Protein AF-A0A533UKX5-F1 (afdb_monomer_lite)

Foldseek 3Di:
DFDDQQDKDFDWDFDADPVPRQTPDTLDQVVCVVRVNHDPVDHRGGDIDGAPPCPAQQQVSVVSRVDDPPDDDDTDADQVSGVHDDDVVVDDDDPLCQCPPCSVVDDQQDWDAGPNDIDGHHDD

Structure (mmCIF, N/CA/C/O backbone):
data_AF-A0A533UKX5-F1
#
_entry.id   AF-A0A533UKX5-F1
#
loop_
_atom_site.group_PDB
_atom_site.id
_atom_site.type_symbol
_atom_site.label_atom_id
_atom_site.label_alt_id
_atom_site.label_comp_id
_atom_site.label_asym_id
_atom_site.label_entity_id
_atom_site.label_seq_id
_atom_site.pdbx_PDB_ins_code
_atom_site.Cartn_x
_atom_site.Cartn_y
_atom_site.Cartn_z
_atom_site.occupancy
_atom_site.B_iso_or_equiv
_atom_site.auth_seq_id
_atom_site.auth_comp_id
_atom_site.auth_asym_id
_atom_site.auth_atom_id
_atom_site.pdbx_PDB_model_num
ATOM 1 N N . MET A 1 1 ? -17.857 -6.557 19.276 1.00 61.03 1 MET A N 1
ATOM 2 C CA . MET A 1 1 ? -18.891 -6.482 18.226 1.00 61.03 1 MET A CA 1
ATOM 3 C C . MET A 1 1 ? -18.135 -6.189 16.959 1.00 61.03 1 MET A C 1
ATOM 5 O O . MET A 1 1 ? -17.467 -5.162 16.917 1.00 61.03 1 MET A O 1
ATOM 9 N N . THR A 1 2 ? -18.178 -7.114 16.008 1.00 78.81 2 THR A N 1
ATOM 10 C CA . THR A 1 2 ? -17.515 -6.959 14.715 1.00 78.81 2 THR A CA 1
ATOM 11 C C . THR A 1 2 ? -18.169 -5.844 13.905 1.00 78.81 2 THR A C 1
ATOM 13 O O . THR A 1 2 ? -19.335 -5.497 14.133 1.00 78.81 2 THR A O 1
ATOM 16 N N . PHE A 1 3 ? -17.411 -5.238 12.995 1.00 8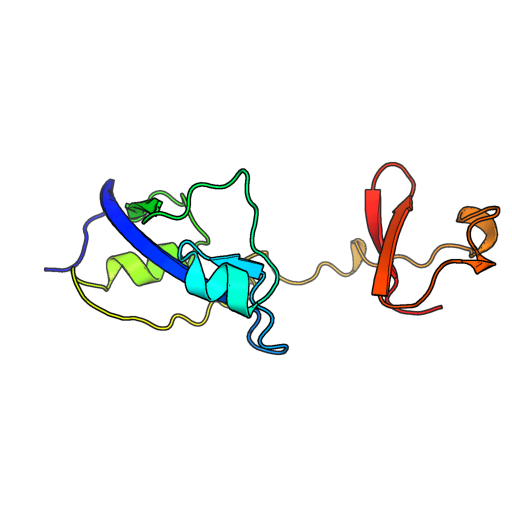6.06 3 PHE A N 1
ATOM 17 C CA . PHE A 1 3 ? -17.924 -4.153 12.167 1.00 86.06 3 PHE A CA 1
ATOM 18 C C . PHE A 1 3 ? -18.981 -4.658 11.175 1.00 86.06 3 PHE A C 1
ATOM 20 O O . PHE A 1 3 ? -18.850 -5.725 10.582 1.00 86.06 3 PHE A O 1
ATOM 27 N N . GLN A 1 4 ? -20.043 -3.875 10.975 1.00 88.12 4 GLN A N 1
ATOM 28 C CA . GLN A 1 4 ? -21.050 -4.154 9.949 1.00 88.12 4 GLN A CA 1
ATOM 29 C C . GLN A 1 4 ? -20.691 -3.454 8.637 1.00 88.12 4 GLN A C 1
ATOM 31 O O . GLN A 1 4 ? -20.046 -2.402 8.644 1.00 88.12 4 GLN A O 1
ATOM 36 N N . LYS A 1 5 ? -21.166 -3.993 7.511 1.00 91.44 5 LYS A N 1
ATOM 37 C CA . LYS A 1 5 ? -21.035 -3.326 6.213 1.00 91.44 5 LYS A CA 1
ATOM 38 C C . LYS A 1 5 ? -21.604 -1.899 6.272 1.00 91.44 5 LYS A C 1
ATOM 40 O O . LYS A 1 5 ? -22.701 -1.693 6.786 1.00 91.44 5 LYS A O 1
ATOM 45 N N . GLY A 1 6 ? -20.847 -0.933 5.759 1.00 90.19 6 GLY A N 1
ATOM 46 C CA . GLY A 1 6 ? -21.164 0.495 5.797 1.00 90.19 6 GLY A CA 1
ATOM 47 C C . GLY A 1 6 ? -20.686 1.214 7.063 1.00 90.19 6 GLY A C 1
ATOM 48 O O . GLY A 1 6 ? -20.782 2.440 7.134 1.00 90.19 6 GLY A O 1
ATOM 49 N N . THR A 1 7 ? -20.134 0.499 8.052 1.00 92.31 7 THR A N 1
ATOM 50 C CA . THR A 1 7 ? -19.576 1.134 9.256 1.00 92.31 7 THR A CA 1
ATOM 51 C C . THR A 1 7 ? -18.376 1.994 8.881 1.00 92.31 7 THR A C 1
ATOM 53 O O . THR A 1 7 ? -17.483 1.547 8.165 1.00 92.31 7 THR A O 1
ATOM 56 N N . LEU A 1 8 ? -18.348 3.227 9.384 1.00 93.69 8 LEU A N 1
ATOM 57 C CA . LEU A 1 8 ? -17.234 4.143 9.187 1.00 93.69 8 LEU A CA 1
ATOM 58 C C . LEU A 1 8 ? -16.226 3.996 10.322 1.00 93.69 8 LEU A C 1
ATOM 60 O O . LEU A 1 8 ? -16.563 4.179 11.492 1.00 93.69 8 LEU A O 1
ATOM 64 N N . VAL A 1 9 ? -14.986 3.690 9.962 1.00 92.50 9 VAL A N 1
ATOM 65 C CA . VAL A 1 9 ? -13.879 3.499 10.899 1.00 92.50 9 VAL A CA 1
ATOM 66 C C . VAL A 1 9 ? -12.690 4.359 10.503 1.00 92.50 9 VAL A C 1
ATOM 68 O O . VAL A 1 9 ? -12.440 4.605 9.323 1.00 92.50 9 VAL A O 1
ATOM 71 N N . LEU A 1 10 ? -11.951 4.820 11.507 1.00 93.69 10 LEU A N 1
ATOM 72 C CA . LEU A 1 10 ? -10.648 5.444 11.323 1.00 93.69 10 LEU A CA 1
ATOM 73 C C . LEU A 1 10 ? -9.584 4.376 11.545 1.00 93.69 10 LEU A C 1
ATOM 75 O O . LEU A 1 10 ? -9.515 3.792 12.625 1.00 93.69 10 LEU A O 1
ATOM 79 N N . VAL A 1 11 ? -8.779 4.115 10.521 1.00 92.88 11 VAL A N 1
ATOM 80 C CA . VAL A 1 11 ? -7.782 3.043 10.544 1.00 92.88 11 VAL A CA 1
ATOM 81 C C . VAL A 1 11 ? -6.409 3.628 10.295 1.00 92.88 11 VAL A C 1
ATOM 83 O O . VAL A 1 11 ? -6.184 4.310 9.293 1.00 92.88 11 VAL A O 1
ATOM 86 N N . ASP A 1 12 ? -5.486 3.305 11.194 1.00 94.62 12 ASP A N 1
ATOM 87 C CA . ASP A 1 12 ? -4.067 3.425 10.913 1.00 94.62 12 ASP A CA 1
ATOM 88 C C . ASP A 1 12 ? -3.519 2.115 10.364 1.00 94.62 12 ASP A C 1
ATOM 90 O O . ASP A 1 12 ? -3.688 1.060 10.978 1.00 94.62 12 ASP A O 1
ATOM 94 N N . TYR A 1 13 ? -2.815 2.183 9.239 1.00 93.69 13 TYR A N 1
ATOM 95 C CA . TYR A 1 13 ? -2.197 1.012 8.632 1.00 93.69 13 TYR A CA 1
ATOM 96 C C . TYR A 1 13 ? -0.868 1.352 7.969 1.00 93.69 13 TYR A C 1
ATOM 98 O O . TYR A 1 13 ? -0.615 2.482 7.551 1.00 93.69 13 TYR A O 1
ATOM 106 N N . THR A 1 14 ? -0.047 0.316 7.844 1.00 94.31 14 THR A N 1
ATOM 107 C CA . THR A 1 14 ? 1.203 0.318 7.089 1.00 94.31 14 THR A CA 1
ATOM 108 C C . THR A 1 14 ? 1.156 -0.890 6.164 1.00 94.31 14 THR A C 1
ATOM 110 O O . THR A 1 14 ? 1.060 -2.028 6.625 1.00 94.31 14 THR A O 1
ATOM 113 N N . ALA A 1 15 ? 1.150 -0.641 4.859 1.00 93.94 15 ALA A N 1
ATOM 114 C CA . ALA A 1 15 ? 1.104 -1.656 3.823 1.00 93.94 15 ALA A CA 1
ATOM 115 C C . ALA A 1 15 ? 2.518 -1.928 3.307 1.00 93.94 15 ALA A C 1
ATOM 117 O O . ALA A 1 15 ? 3.261 -1.011 2.946 1.00 93.94 15 ALA A O 1
ATOM 118 N N . LYS A 1 16 ? 2.879 -3.211 3.274 1.00 94.12 16 LYS A N 1
ATOM 119 C CA . LYS A 1 16 ? 4.189 -3.668 2.826 1.00 94.12 16 LYS A CA 1
ATOM 120 C C . LYS A 1 16 ? 4.083 -4.860 1.893 1.00 94.12 16 LYS A C 1
ATOM 122 O O . LYS A 1 16 ? 3.171 -5.678 2.020 1.00 94.12 16 LYS A O 1
ATOM 127 N N . VAL A 1 17 ? 5.043 -4.982 0.989 1.00 92.12 17 VAL A N 1
ATOM 128 C CA . VAL A 1 17 ? 5.211 -6.171 0.154 1.00 92.12 17 VAL A CA 1
ATOM 129 C C . VAL A 1 17 ? 5.832 -7.273 1.011 1.00 92.12 17 VAL A C 1
ATOM 131 O O . VAL A 1 17 ? 6.898 -7.082 1.592 1.00 92.12 17 VAL A O 1
ATOM 134 N N . LYS A 1 18 ? 5.170 -8.432 1.111 1.00 89.38 18 LYS A N 1
ATOM 135 C CA . LYS A 1 18 ? 5.607 -9.542 1.979 1.00 89.38 18 LYS A CA 1
ATOM 136 C C . LYS A 1 18 ? 7.017 -10.037 1.638 1.00 89.38 18 LYS A C 1
ATOM 138 O O . LYS A 1 18 ? 7.803 -10.283 2.546 1.00 89.38 18 LYS A O 1
ATOM 143 N N . ASP A 1 19 ? 7.329 -10.138 0.348 1.00 87.38 19 ASP A N 1
ATOM 144 C CA . ASP A 1 19 ? 8.583 -10.733 -0.128 1.00 87.38 19 ASP A CA 1
ATOM 145 C C . ASP A 1 19 ? 9.794 -9.811 0.065 1.00 87.38 19 ASP A C 1
ATOM 147 O O . ASP A 1 19 ? 10.873 -10.274 0.427 1.00 87.38 19 ASP A O 1
ATOM 151 N N . THR A 1 20 ? 9.630 -8.502 -0.153 1.00 88.25 20 THR A N 1
ATOM 152 C CA . THR A 1 20 ? 10.727 -7.519 -0.064 1.00 88.25 20 THR A CA 1
ATOM 153 C C . THR A 1 20 ? 10.750 -6.755 1.259 1.00 88.25 20 THR A C 1
ATOM 155 O O . THR A 1 20 ? 11.720 -6.059 1.543 1.00 88.25 20 THR A O 1
ATOM 158 N N . ASN A 1 21 ? 9.697 -6.869 2.078 1.00 88.00 21 ASN A N 1
ATOM 159 C CA . ASN A 1 21 ? 9.411 -5.999 3.228 1.00 88.00 21 ASN A CA 1
ATOM 160 C C . ASN A 1 21 ? 9.362 -4.497 2.893 1.00 88.00 21 ASN A C 1
ATOM 162 O O . ASN A 1 21 ? 9.409 -3.660 3.794 1.00 88.00 21 ASN A O 1
ATOM 166 N N . GLU A 1 22 ? 9.230 -4.152 1.616 1.00 90.00 22 GLU A N 1
ATOM 167 C CA . GLU A 1 22 ? 9.130 -2.773 1.160 1.00 90.00 22 GLU A CA 1
ATOM 168 C C . GLU A 1 22 ? 7.788 -2.178 1.586 1.00 90.00 22 GLU A C 1
ATOM 170 O O . GLU A 1 22 ? 6.727 -2.692 1.219 1.00 90.00 22 GLU A O 1
ATOM 175 N N . VAL A 1 23 ? 7.835 -1.107 2.379 1.00 92.69 23 VAL A N 1
ATOM 176 C CA . VAL A 1 23 ? 6.652 -0.326 2.742 1.00 92.69 23 VAL A CA 1
ATOM 177 C C . VAL A 1 23 ? 6.370 0.646 1.609 1.00 92.69 23 VAL A C 1
ATOM 179 O O . VAL A 1 23 ? 7.194 1.506 1.317 1.00 92.69 23 VAL A O 1
ATOM 182 N N . PHE A 1 24 ? 5.202 0.516 0.989 1.00 91.56 24 PHE A N 1
ATOM 183 C CA . PHE A 1 24 ? 4.796 1.372 -0.129 1.00 91.56 24 PHE A CA 1
ATOM 184 C C . PHE A 1 24 ? 3.699 2.369 0.261 1.00 91.56 24 PHE A C 1
ATOM 186 O O . PHE A 1 24 ? 3.477 3.355 -0.435 1.00 91.56 24 PHE A O 1
ATOM 193 N N . GLU A 1 25 ? 2.999 2.137 1.374 1.00 92.25 25 GLU A N 1
ATOM 194 C CA . GLU A 1 25 ? 1.960 3.040 1.860 1.00 92.25 25 GLU A CA 1
ATOM 195 C C . GLU A 1 25 ? 1.843 2.961 3.383 1.00 92.25 25 GLU A C 1
ATOM 197 O O . GLU A 1 25 ? 1.863 1.883 3.972 1.00 92.25 25 GLU A O 1
ATOM 202 N N . THR A 1 26 ? 1.674 4.105 4.040 1.00 94.31 26 THR A N 1
ATOM 203 C CA . THR A 1 26 ? 1.329 4.168 5.463 1.00 94.31 26 THR A CA 1
ATOM 204 C C . THR A 1 26 ? 0.524 5.426 5.770 1.00 94.31 26 THR A C 1
ATOM 206 O O . THR A 1 26 ? 0.630 6.443 5.070 1.00 94.31 26 THR A O 1
ATOM 209 N N . THR A 1 27 ? -0.301 5.350 6.812 1.00 94.69 27 THR A N 1
ATOM 210 C CA . THR A 1 27 ? -0.986 6.500 7.417 1.00 94.69 27 THR A CA 1
ATOM 211 C C . THR A 1 27 ? -0.191 7.123 8.563 1.00 94.69 27 THR A C 1
ATOM 213 O O . THR A 1 27 ? -0.528 8.224 8.995 1.00 94.69 27 THR A O 1
ATOM 216 N N . LYS A 1 28 ? 0.876 6.462 9.034 1.00 93.62 28 LYS A N 1
ATOM 217 C CA . LYS A 1 28 ? 1.707 6.910 10.155 1.00 93.62 28 LYS A CA 1
ATOM 218 C C . LYS A 1 28 ? 2.941 7.646 9.658 1.00 93.62 28 LYS A C 1
ATOM 220 O O . LYS A 1 28 ? 3.714 7.120 8.863 1.00 93.62 28 LYS A O 1
ATOM 225 N N . GLU A 1 29 ? 3.150 8.854 10.165 1.00 92.00 29 GLU A N 1
ATOM 226 C CA . GLU A 1 29 ? 4.264 9.693 9.725 1.00 92.00 29 GLU A CA 1
ATOM 227 C C . GLU A 1 29 ? 5.632 9.102 10.088 1.00 92.00 29 GLU A C 1
ATOM 229 O O . GLU A 1 29 ? 6.555 9.146 9.277 1.00 92.00 29 GLU A O 1
ATOM 234 N N . ASP A 1 30 ? 5.754 8.529 11.287 1.00 92.19 30 ASP A N 1
ATOM 235 C CA . ASP A 1 30 ? 7.008 7.942 11.768 1.00 92.19 30 ASP A CA 1
ATOM 236 C C . ASP A 1 30 ? 7.450 6.763 10.890 1.00 92.19 30 ASP A C 1
ATOM 238 O O . ASP A 1 30 ? 8.612 6.698 10.486 1.00 92.19 30 ASP A O 1
ATOM 242 N N . ASP A 1 31 ? 6.509 5.889 10.510 1.00 91.19 31 ASP A N 1
ATOM 243 C CA . ASP A 1 31 ? 6.762 4.785 9.577 1.00 91.19 31 ASP A CA 1
ATOM 244 C C . ASP A 1 31 ? 7.158 5.335 8.196 1.00 91.19 31 ASP A C 1
ATOM 246 O O . ASP A 1 31 ? 8.100 4.846 7.574 1.00 91.19 31 ASP A O 1
ATOM 250 N N . ALA A 1 32 ? 6.495 6.394 7.720 1.00 90.88 32 ALA A N 1
ATOM 251 C CA . ALA A 1 32 ? 6.810 6.984 6.421 1.00 90.88 32 ALA A CA 1
ATOM 252 C C . ALA A 1 32 ? 8.238 7.548 6.373 1.00 90.88 32 ALA A C 1
ATOM 254 O O . ALA A 1 32 ? 8.951 7.357 5.386 1.00 90.88 32 ALA A O 1
ATOM 255 N N . LYS A 1 33 ? 8.672 8.211 7.453 1.00 91.00 33 LYS A N 1
ATOM 256 C CA . LYS A 1 33 ? 10.040 8.728 7.604 1.00 91.00 33 LYS A CA 1
ATOM 257 C C . LYS A 1 33 ? 11.062 7.602 7.701 1.00 91.00 33 LYS A C 1
ATOM 259 O O . LYS A 1 33 ? 12.099 7.678 7.050 1.00 91.00 33 LYS A O 1
ATOM 264 N N . ALA A 1 34 ? 10.768 6.557 8.475 1.00 91.12 34 ALA A N 1
ATOM 265 C CA . ALA A 1 34 ? 11.658 5.409 8.641 1.00 91.12 34 ALA A CA 1
ATOM 266 C C . ALA A 1 34 ? 11.885 4.638 7.329 1.00 91.12 34 ALA A C 1
ATOM 268 O O . ALA A 1 34 ? 12.968 4.100 7.111 1.00 91.12 34 ALA A O 1
ATOM 269 N N . HIS A 1 35 ? 10.878 4.610 6.454 1.00 88.88 35 HIS A N 1
ATOM 270 C CA . HIS A 1 35 ? 10.920 3.907 5.172 1.00 88.88 35 HIS A CA 1
ATOM 271 C C . HIS A 1 35 ? 11.199 4.817 3.966 1.00 88.88 35 HIS A C 1
ATOM 273 O O . HIS A 1 35 ? 11.074 4.366 2.832 1.00 88.88 35 HIS A O 1
ATOM 279 N N . SER A 1 36 ? 11.600 6.076 4.186 1.00 88.00 36 SER A N 1
ATOM 280 C CA . SER A 1 36 ? 11.920 7.047 3.123 1.00 88.00 36 SER A CA 1
ATOM 281 C C . SER A 1 36 ? 10.793 7.277 2.101 1.00 88.00 36 SER A C 1
ATOM 283 O O . SER A 1 36 ? 11.056 7.683 0.972 1.00 88.00 36 SER A O 1
ATOM 285 N N . ILE A 1 37 ? 9.538 7.054 2.501 1.00 90.25 37 ILE A N 1
ATOM 286 C CA . ILE A 1 37 ? 8.329 7.324 1.699 1.00 90.25 37 ILE A CA 1
ATOM 287 C C . ILE A 1 37 ? 7.541 8.526 2.241 1.00 90.25 37 ILE A C 1
ATOM 289 O O . ILE A 1 37 ? 6.359 8.698 1.943 1.00 90.25 37 ILE A O 1
ATOM 293 N N . HIS A 1 38 ? 8.174 9.331 3.100 1.00 91.06 38 HIS A N 1
ATOM 294 C CA . HIS A 1 38 ? 7.573 10.542 3.646 1.00 91.06 38 HIS A CA 1
ATOM 295 C C . HIS A 1 38 ? 7.330 11.564 2.535 1.00 91.06 38 HIS A C 1
ATOM 297 O O . HIS A 1 38 ? 8.167 11.778 1.664 1.00 91.06 38 HIS A O 1
ATOM 303 N N . ASP A 1 39 ? 6.174 12.211 2.606 1.00 90.06 39 ASP A N 1
ATOM 304 C CA . ASP A 1 39 ? 5.749 13.246 1.672 1.00 90.06 39 ASP A CA 1
ATOM 305 C C . ASP A 1 39 ? 5.312 14.434 2.518 1.00 90.06 39 ASP A C 1
ATOM 307 O O . ASP A 1 39 ? 4.379 14.328 3.318 1.00 90.06 39 ASP A O 1
ATOM 311 N N . THR A 1 40 ? 6.011 15.555 2.363 1.00 87.62 40 THR A N 1
ATOM 312 C CA . THR A 1 40 ? 5.778 16.782 3.129 1.00 87.62 40 THR A CA 1
ATOM 313 C C . THR A 1 40 ? 4.441 17.443 2.803 1.00 87.62 40 THR A C 1
ATOM 315 O O . THR A 1 40 ? 3.931 18.202 3.625 1.00 87.62 40 THR A O 1
ATOM 318 N N . ASN A 1 41 ? 3.842 17.139 1.648 1.00 89.69 41 ASN A N 1
ATOM 319 C CA . ASN A 1 41 ? 2.518 17.628 1.267 1.00 89.69 41 ASN A CA 1
ATOM 320 C C . ASN A 1 41 ? 1.388 16.736 1.799 1.00 89.69 41 ASN A C 1
ATOM 322 O O . ASN A 1 41 ? 0.219 17.131 1.783 1.00 89.69 41 ASN A O 1
ATOM 326 N N . LYS A 1 42 ? 1.712 15.528 2.277 1.00 88.94 42 LYS A N 1
ATOM 327 C CA . LYS A 1 42 ? 0.735 14.569 2.786 1.00 88.94 42 LYS A CA 1
ATOM 328 C C . LYS A 1 42 ? 0.515 14.773 4.281 1.00 88.94 42 LYS A C 1
ATOM 330 O O . LYS A 1 42 ? 1.442 14.746 5.086 1.00 88.94 42 LYS A O 1
ATOM 335 N N . ARG A 1 43 ? -0.752 14.902 4.680 1.00 89.56 43 ARG A N 1
ATOM 336 C CA . ARG A 1 43 ? -1.140 14.881 6.094 1.00 89.56 43 ARG A CA 1
ATOM 337 C C . ARG A 1 43 ? -1.327 13.438 6.557 1.00 89.56 43 ARG A C 1
ATOM 339 O O . ARG A 1 43 ? -2.289 12.782 6.165 1.00 89.56 43 ARG A O 1
ATOM 346 N N . TYR A 1 44 ? -0.417 12.972 7.403 1.00 92.25 44 TYR A N 1
ATOM 347 C CA . TYR A 1 44 ? -0.474 11.653 8.029 1.00 92.25 44 TYR A CA 1
ATOM 348 C C . TYR A 1 44 ? -1.487 11.658 9.175 1.00 92.25 44 TYR A C 1
ATOM 350 O O . TYR A 1 44 ? -1.351 12.406 10.142 1.00 92.25 44 TYR A O 1
ATOM 358 N N . GLN A 1 45 ? -2.550 10.876 9.021 1.00 93.12 45 GLN A N 1
ATOM 359 C CA . GLN A 1 45 ? -3.635 10.722 9.987 1.00 93.12 45 GLN A CA 1
ATOM 360 C C . GLN A 1 45 ? -4.403 9.425 9.681 1.00 93.12 45 GLN A C 1
ATOM 362 O O . GLN A 1 45 ? -4.353 8.968 8.531 1.00 93.12 45 GLN A O 1
ATOM 367 N N . PRO A 1 46 ? -5.151 8.870 10.654 1.00 93.44 46 PRO A N 1
ATOM 368 C CA . PRO A 1 46 ? -5.999 7.709 10.421 1.00 93.44 46 PRO A CA 1
ATOM 369 C C . PRO A 1 46 ? -6.901 7.915 9.205 1.00 93.44 46 PRO A C 1
ATOM 371 O O . PRO A 1 46 ? -7.548 8.958 9.057 1.00 93.44 46 PRO A O 1
ATOM 374 N N . ARG A 1 47 ? -6.949 6.921 8.320 1.00 93.38 47 ARG A N 1
ATOM 375 C CA . ARG A 1 47 ? -7.760 6.984 7.105 1.00 93.38 47 ARG A CA 1
ATOM 376 C C . ARG A 1 47 ? -9.194 6.593 7.433 1.00 93.38 47 ARG A C 1
ATOM 378 O O . ARG A 1 47 ? -9.426 5.561 8.057 1.00 93.38 47 ARG A O 1
ATOM 385 N N . LEU A 1 48 ? -10.150 7.402 6.982 1.00 94.12 48 LEU A N 1
ATOM 386 C CA . LEU A 1 48 ? -11.567 7.055 7.045 1.00 94.12 48 LEU A CA 1
ATOM 387 C C . LEU A 1 48 ? -11.878 5.985 5.996 1.00 94.12 48 LEU A C 1
ATOM 389 O O . LEU A 1 48 ? -11.626 6.191 4.808 1.00 94.12 48 LEU A O 1
ATOM 393 N N . ILE A 1 49 ? -12.420 4.857 6.442 1.00 93.94 49 ILE A N 1
ATOM 394 C CA . ILE A 1 49 ? -12.772 3.711 5.604 1.00 93.94 49 ILE A CA 1
ATOM 395 C C . ILE A 1 49 ? -14.209 3.306 5.924 1.00 93.94 49 ILE A C 1
ATOM 397 O O . ILE A 1 49 ? -14.596 3.244 7.092 1.00 93.94 49 ILE A O 1
ATOM 401 N N . SER A 1 50 ? -14.993 3.025 4.883 1.00 94.06 50 SER A N 1
ATOM 402 C CA . SER A 1 50 ? -16.283 2.354 5.025 1.00 94.06 50 SER A CA 1
ATOM 403 C C . SER A 1 50 ? -16.092 0.853 4.836 1.00 94.06 50 SER A C 1
ATOM 405 O O . SER A 1 50 ? -15.679 0.409 3.764 1.00 94.06 50 SER A O 1
ATOM 407 N N . VAL A 1 51 ? -16.342 0.087 5.899 1.00 93.12 51 VAL A N 1
ATOM 408 C CA . VAL A 1 51 ? -16.110 -1.362 5.927 1.00 93.12 51 VAL A CA 1
ATOM 409 C C . VAL A 1 51 ? -17.080 -2.066 4.976 1.00 93.12 51 VAL A C 1
ATOM 411 O O . VAL A 1 51 ? -18.291 -1.864 5.060 1.00 93.12 51 VAL A O 1
ATOM 414 N N . GLY A 1 52 ? -16.567 -2.922 4.095 1.00 91.06 52 GLY A N 1
ATOM 415 C CA . GLY A 1 52 ? -17.348 -3.709 3.137 1.00 91.06 52 GLY A CA 1
ATOM 416 C C . GLY A 1 52 ? -17.824 -2.934 1.902 1.00 91.06 52 GLY A C 1
ATOM 417 O O . GLY A 1 52 ? -18.677 -3.437 1.163 1.00 91.06 52 GLY A O 1
ATOM 418 N N . GLU A 1 53 ? -17.306 -1.722 1.683 1.00 92.94 53 GLU A N 1
ATOM 419 C CA . GLU A 1 53 ? -17.613 -0.854 0.534 1.00 92.94 53 GLU A CA 1
ATOM 420 C C . GLU A 1 53 ? -16.433 -0.726 -0.449 1.00 92.94 53 GLU A C 1
ATOM 422 O O . GLU A 1 53 ? -16.464 0.102 -1.358 1.00 92.94 53 GLU A O 1
ATOM 427 N N . SER A 1 54 ? -15.381 -1.545 -0.304 1.00 90.75 54 SER A N 1
ATOM 428 C CA . SER A 1 54 ? -14.234 -1.595 -1.229 1.00 90.75 54 SER A CA 1
ATOM 429 C C . SER A 1 54 ? -13.473 -0.267 -1.379 1.00 90.75 54 SER A C 1
ATOM 431 O O . SER A 1 54 ? -12.917 0.032 -2.435 1.00 90.75 54 SER A O 1
ATOM 433 N N . TRP A 1 55 ? -13.411 0.538 -0.312 1.00 93.12 55 TRP A N 1
ATOM 434 C CA . TRP A 1 55 ? -12.601 1.771 -0.261 1.00 93.12 55 TRP A CA 1
ATOM 435 C C . TRP A 1 55 ? -11.092 1.500 -0.186 1.00 93.12 55 TRP A C 1
ATOM 437 O O . TRP A 1 55 ? -10.274 2.392 -0.427 1.00 93.12 55 TRP A O 1
ATOM 447 N N . VAL A 1 56 ? -10.730 0.274 0.178 1.00 92.44 56 VAL A N 1
ATOM 448 C CA . VAL A 1 56 ? -9.363 -0.238 0.266 1.00 92.44 56 VAL A CA 1
ATOM 449 C C . VAL A 1 56 ? -9.272 -1.585 -0.446 1.00 92.44 56 VAL A C 1
ATOM 451 O O . VAL A 1 56 ? -10.277 -2.117 -0.920 1.00 92.44 56 VAL A O 1
ATOM 454 N N . LEU A 1 57 ? -8.059 -2.144 -0.531 1.00 93.75 57 LEU A N 1
ATOM 455 C CA . LEU A 1 57 ? -7.847 -3.478 -1.091 1.00 93.75 57 LEU A CA 1
ATOM 456 C C . LEU A 1 57 ? -8.798 -4.484 -0.443 1.00 93.75 57 LEU A C 1
ATOM 458 O O . LEU A 1 57 ? -8.934 -4.514 0.780 1.00 93.75 57 LEU A O 1
ATOM 462 N N . LYS A 1 58 ? -9.403 -5.344 -1.264 1.00 92.50 58 LYS A N 1
ATOM 463 C CA . LYS A 1 58 ? -10.411 -6.313 -0.822 1.00 92.50 58 LYS A CA 1
ATOM 464 C C . LYS A 1 58 ? -9.929 -7.170 0.346 1.00 92.50 58 LYS A C 1
ATOM 466 O O . LYS A 1 58 ? -10.697 -7.450 1.251 1.00 92.50 58 LYS A O 1
ATOM 471 N N . GLY A 1 59 ? -8.655 -7.559 0.358 1.00 92.50 59 GLY A N 1
ATOM 472 C CA . GLY A 1 59 ? -8.096 -8.332 1.467 1.00 92.50 59 GLY A CA 1
ATOM 473 C C . GLY A 1 59 ? -8.108 -7.584 2.802 1.00 92.50 59 GLY A C 1
ATOM 474 O O . GLY A 1 59 ? -8.363 -8.202 3.828 1.00 92.50 59 GLY A O 1
ATOM 475 N N . LEU A 1 60 ? -7.876 -6.267 2.787 1.00 92.38 60 LEU A N 1
ATOM 476 C CA . LEU A 1 60 ? -7.984 -5.430 3.981 1.00 92.38 60 LEU A CA 1
ATOM 477 C C . LEU A 1 60 ? -9.452 -5.186 4.352 1.00 92.38 60 LEU A C 1
ATOM 479 O O . LEU A 1 60 ? -9.792 -5.264 5.525 1.00 92.38 60 LEU A O 1
ATOM 483 N N . ASP A 1 61 ? -10.315 -4.931 3.368 1.00 92.62 61 ASP A N 1
ATOM 484 C CA . ASP A 1 61 ? -11.745 -4.681 3.593 1.00 92.62 61 ASP A CA 1
ATOM 485 C C . ASP A 1 61 ? -12.459 -5.903 4.201 1.00 92.62 61 ASP A C 1
ATOM 487 O O . ASP A 1 61 ? -13.168 -5.779 5.198 1.00 92.62 61 ASP A O 1
ATOM 491 N N . ASP A 1 62 ? -12.186 -7.100 3.665 1.00 91.81 62 ASP A N 1
ATOM 492 C CA . ASP A 1 62 ? -12.669 -8.376 4.205 1.00 91.81 62 ASP A CA 1
ATOM 493 C C . ASP A 1 62 ? -12.179 -8.571 5.649 1.00 91.81 62 ASP A C 1
ATOM 495 O O . ASP A 1 62 ? -12.948 -8.955 6.524 1.00 91.81 62 ASP A O 1
ATOM 499 N N . ALA A 1 63 ? -10.900 -8.286 5.915 1.00 91.75 63 ALA A N 1
ATOM 500 C CA . ALA A 1 63 ? -10.333 -8.459 7.246 1.00 91.75 63 ALA A CA 1
ATOM 501 C C . ALA A 1 63 ? -10.924 -7.480 8.266 1.00 91.75 63 ALA A C 1
ATOM 503 O O . ALA A 1 63 ? -11.089 -7.844 9.426 1.00 91.75 63 ALA A O 1
ATOM 504 N N . LEU A 1 64 ? -11.271 -6.257 7.852 1.00 91.19 64 LEU A N 1
ATOM 505 C CA . LEU A 1 64 ? -11.909 -5.289 8.738 1.00 91.19 64 LEU A CA 1
ATOM 506 C C . LEU A 1 64 ? -13.273 -5.791 9.231 1.00 91.19 64 LEU A C 1
ATOM 508 O O . LEU A 1 64 ? -13.583 -5.567 10.395 1.00 91.19 64 LEU A O 1
ATOM 512 N N . LEU A 1 65 ? -14.050 -6.527 8.428 1.00 89.69 65 LEU A N 1
ATOM 513 C CA . LEU A 1 65 ? -15.344 -7.083 8.861 1.00 89.69 65 LEU A CA 1
ATOM 514 C C . LEU A 1 65 ? -15.230 -7.999 10.086 1.00 89.69 65 LEU A C 1
ATOM 516 O O . LEU A 1 65 ? -16.130 -8.004 10.922 1.00 89.69 65 LEU A O 1
ATOM 520 N N . ASP A 1 66 ? -14.120 -8.720 10.229 1.00 87.25 66 ASP A N 1
ATOM 521 C CA . ASP A 1 66 ? -13.905 -9.676 11.321 1.00 87.25 66 ASP A CA 1
ATOM 522 C C . ASP A 1 66 ? -13.167 -9.068 12.533 1.00 87.25 66 ASP A C 1
ATOM 524 O O . ASP A 1 66 ? -12.823 -9.778 13.480 1.00 87.25 66 ASP A O 1
ATOM 528 N N . THR A 1 67 ? -12.933 -7.751 12.538 1.00 87.00 67 THR A N 1
ATOM 529 C CA . THR A 1 67 ? -12.201 -7.047 13.612 1.00 87.00 67 THR A CA 1
ATOM 530 C C . THR A 1 67 ? -13.101 -6.209 14.511 1.00 87.00 67 THR A C 1
ATOM 532 O O . THR A 1 67 ? -14.254 -5.918 14.183 1.00 87.00 67 THR A O 1
ATOM 535 N N . ASN A 1 68 ? -12.565 -5.805 15.667 1.00 87.12 68 ASN A N 1
ATOM 536 C CA . ASN A 1 68 ? -13.190 -4.846 16.571 1.00 87.12 68 ASN A CA 1
ATOM 537 C C . ASN A 1 68 ? -12.334 -3.577 16.707 1.00 87.12 68 ASN A C 1
ATOM 539 O O . ASN A 1 68 ? -11.151 -3.529 16.366 1.00 87.12 68 ASN A O 1
ATOM 543 N N . VAL A 1 69 ? -12.941 -2.527 17.263 1.00 86.81 69 VAL A N 1
ATOM 544 C CA . VAL A 1 69 ? -12.249 -1.271 17.580 1.00 86.81 69 VAL A CA 1
ATOM 545 C C . VAL A 1 69 ? -11.101 -1.523 18.561 1.00 86.81 69 VAL A C 1
ATOM 547 O O . VAL A 1 69 ? -11.309 -2.094 19.628 1.00 86.81 69 VAL A O 1
ATOM 550 N N . GLY A 1 70 ? -9.911 -1.024 18.222 1.00 86.56 70 GLY A N 1
ATOM 551 C CA . GLY A 1 70 ? -8.709 -1.118 19.058 1.00 86.56 70 GLY A CA 1
ATOM 552 C C . GLY A 1 70 ? -7.840 -2.346 18.781 1.00 86.56 70 GLY A C 1
ATOM 553 O O . GLY A 1 70 ? -6.703 -2.392 19.258 1.00 86.56 70 GLY A O 1
ATOM 554 N N . ASP A 1 71 ? -8.323 -3.296 17.979 1.00 86.94 71 ASP A N 1
ATOM 555 C CA . ASP A 1 71 ? -7.547 -4.471 17.600 1.00 86.94 71 ASP A CA 1
ATOM 556 C C . ASP A 1 71 ? -6.383 -4.080 16.676 1.00 86.94 71 ASP A C 1
ATOM 558 O O . ASP A 1 71 ? -6.508 -3.248 15.774 1.00 86.94 71 ASP A O 1
ATOM 562 N N . LYS A 1 72 ? -5.224 -4.709 16.892 1.00 89.06 72 LYS A N 1
ATOM 563 C CA . LYS A 1 72 ? -4.081 -4.636 15.977 1.00 89.06 72 LYS A CA 1
ATOM 564 C C . LYS A 1 72 ? -4.017 -5.934 15.193 1.00 89.06 72 LYS A C 1
ATOM 566 O O . LYS A 1 72 ? -3.730 -6.982 15.765 1.00 89.06 72 LYS A O 1
ATOM 571 N N . LEU A 1 73 ? -4.252 -5.849 13.890 1.00 89.44 73 LEU A N 1
ATOM 572 C CA . LEU A 1 73 ? -4.247 -7.001 12.999 1.00 89.44 73 LEU A CA 1
ATOM 573 C C . LEU A 1 73 ? -3.119 -6.888 11.971 1.00 89.44 73 LEU A C 1
ATOM 575 O O . LEU A 1 73 ? -2.830 -5.810 11.457 1.00 89.44 73 LEU A O 1
ATOM 579 N N . THR A 1 74 ? -2.499 -8.023 11.655 1.00 91.69 74 THR A N 1
ATOM 580 C CA . THR A 1 74 ? -1.661 -8.179 10.462 1.00 91.69 74 THR A CA 1
ATOM 581 C C . THR A 1 74 ? -2.416 -9.056 9.478 1.00 91.69 74 THR A C 1
ATOM 583 O O . THR A 1 74 ? -2.762 -10.188 9.806 1.00 91.69 74 THR A O 1
ATOM 586 N N . VAL A 1 75 ? -2.687 -8.522 8.288 1.00 92.19 75 VAL A N 1
ATOM 587 C CA . VAL A 1 75 ? -3.450 -9.206 7.241 1.00 92.19 75 VAL A CA 1
ATOM 588 C C . VAL A 1 75 ? -2.515 -9.543 6.096 1.00 92.19 75 VAL A C 1
ATOM 590 O O . VAL A 1 75 ? -1.877 -8.657 5.530 1.00 92.19 75 VAL A O 1
ATOM 593 N N . GLU A 1 76 ? -2.456 -10.818 5.727 1.00 93.00 76 GLU A N 1
ATOM 594 C CA . GLU A 1 76 ? -1.810 -11.223 4.486 1.00 93.00 76 GLU A CA 1
ATOM 595 C C . GLU A 1 76 ? -2.820 -11.154 3.344 1.00 93.00 76 GLU A C 1
ATOM 597 O O . GLU A 1 76 ? -3.820 -11.873 3.327 1.00 93.00 76 GLU A O 1
ATOM 602 N N . VAL A 1 77 ? -2.565 -10.262 2.389 1.00 92.88 77 VAL A N 1
ATOM 603 C CA . VAL A 1 77 ? -3.439 -10.056 1.234 1.00 92.88 77 VAL A CA 1
ATOM 604 C C . VAL A 1 77 ? -2.869 -10.829 0.042 1.00 92.88 77 VAL A C 1
ATOM 606 O O . VAL A 1 77 ? -1.813 -10.444 -0.465 1.00 92.88 77 VAL A O 1
ATOM 609 N N . PRO A 1 78 ? -3.527 -11.909 -0.425 1.00 93.06 78 PRO A N 1
ATOM 610 C CA . PRO A 1 78 ? -3.093 -12.604 -1.631 1.00 93.06 78 PRO A CA 1
ATOM 611 C C . PRO A 1 78 ? -3.292 -11.706 -2.865 1.00 93.06 78 PRO A C 1
ATOM 613 O O . PRO A 1 78 ? -4.149 -10.812 -2.828 1.00 93.06 78 PRO A O 1
ATOM 616 N N . PRO A 1 79 ? -2.556 -11.931 -3.971 1.00 92.00 79 PRO A N 1
ATOM 617 C CA . PRO A 1 79 ? -2.636 -11.090 -5.165 1.00 92.00 79 PRO A CA 1
ATOM 618 C C . PRO A 1 79 ? -4.071 -10.880 -5.656 1.00 92.00 79 PRO A C 1
ATOM 620 O O . PRO A 1 79 ? -4.456 -9.756 -5.961 1.00 92.00 79 PRO A O 1
ATOM 623 N N . GLU A 1 80 ? -4.902 -11.923 -5.634 1.00 92.38 80 GLU A N 1
ATOM 624 C CA . GLU A 1 80 ? -6.292 -11.906 -6.111 1.00 92.38 80 GLU A CA 1
ATOM 625 C C . GLU A 1 80 ? -7.196 -10.961 -5.302 1.00 92.38 80 GLU A C 1
ATOM 627 O O . GLU A 1 80 ? -8.206 -10.481 -5.815 1.00 92.38 80 GLU A O 1
ATOM 632 N N . LYS A 1 81 ? -6.842 -10.686 -4.040 1.00 92.31 81 LYS A N 1
ATOM 633 C CA . LYS A 1 81 ? -7.546 -9.743 -3.156 1.00 92.31 81 LYS A CA 1
ATOM 634 C C . LYS A 1 81 ? -6.818 -8.399 -2.998 1.00 92.31 81 LYS A C 1
ATOM 636 O O . LYS A 1 81 ? -7.299 -7.530 -2.269 1.00 92.31 81 LYS A O 1
ATOM 641 N N . GLY A 1 82 ? -5.660 -8.247 -3.635 1.00 92.00 82 GLY A N 1
ATOM 642 C CA . GLY A 1 82 ? -4.846 -7.036 -3.649 1.00 92.00 82 GLY A CA 1
ATOM 643 C C . GLY A 1 82 ? -4.885 -6.369 -5.021 1.00 92.00 82 GLY A C 1
ATOM 644 O O . GLY A 1 82 ? -5.936 -5.930 -5.478 1.00 92.00 82 GLY A O 1
ATOM 645 N N . PHE A 1 83 ? -3.728 -6.306 -5.679 1.00 91.12 83 PHE A N 1
ATOM 646 C CA . PHE A 1 83 ? -3.551 -5.658 -6.986 1.00 91.12 83 PHE A CA 1
ATOM 647 C C . PHE A 1 83 ? -3.779 -6.588 -8.193 1.00 91.12 83 PHE A C 1
ATOM 649 O O . PHE A 1 83 ? -3.605 -6.173 -9.338 1.00 91.12 83 PHE A O 1
ATOM 656 N N . GLY A 1 84 ? -4.174 -7.838 -7.951 1.00 91.00 84 GLY A N 1
ATOM 657 C CA . GLY A 1 84 ? -4.300 -8.889 -8.955 1.00 91.00 84 GLY A CA 1
ATOM 658 C C . GLY A 1 84 ? -3.000 -9.662 -9.182 1.00 91.00 84 GLY A C 1
ATOM 659 O O . GLY A 1 84 ? -1.902 -9.219 -8.836 1.00 91.00 84 GLY A O 1
ATOM 660 N N . SER A 1 85 ? -3.123 -10.849 -9.776 1.00 90.62 85 SER A N 1
ATOM 661 C CA . SER A 1 85 ? -1.973 -11.652 -10.191 1.00 90.62 85 SER A CA 1
ATOM 662 C C . SER A 1 85 ? -1.249 -10.972 -11.360 1.00 90.62 85 SER A C 1
ATOM 664 O O . SER A 1 85 ? -1.857 -10.288 -12.190 1.00 90.62 85 SER A O 1
ATOM 666 N N . ARG A 1 86 ? 0.071 -11.157 -11.440 1.00 88.44 86 ARG A N 1
ATOM 667 C CA . ARG A 1 86 ? 0.889 -10.562 -12.501 1.00 88.44 86 ARG A CA 1
ATOM 668 C C . ARG A 1 86 ? 0.452 -11.090 -13.868 1.00 88.44 86 ARG A C 1
ATOM 670 O O . ARG A 1 86 ? 0.614 -12.271 -14.149 1.00 88.44 86 ARG A O 1
ATOM 677 N N . ASP A 1 87 ? -0.045 -10.196 -14.717 1.00 90.50 87 ASP A N 1
ATOM 678 C CA . ASP A 1 87 ? -0.479 -10.518 -16.076 1.00 90.50 87 ASP A CA 1
ATOM 679 C C . ASP A 1 87 ? 0.734 -10.693 -17.018 1.00 90.50 87 ASP A C 1
ATOM 681 O O . ASP A 1 87 ? 1.446 -9.713 -17.280 1.00 90.50 87 ASP A O 1
ATOM 685 N N . PRO A 1 88 ? 0.983 -11.904 -17.560 1.00 90.00 88 PRO A N 1
ATOM 686 C CA . PRO A 1 88 ? 2.080 -12.142 -18.494 1.00 90.00 88 PRO A CA 1
ATOM 687 C C . PRO A 1 88 ? 1.975 -11.305 -19.775 1.00 90.00 88 PRO A C 1
ATOM 689 O O . PRO A 1 88 ? 3.003 -10.944 -20.340 1.00 90.00 88 PRO A O 1
ATOM 692 N N . ALA A 1 89 ? 0.769 -10.923 -20.214 1.00 90.50 89 ALA A N 1
ATOM 693 C CA . ALA A 1 89 ? 0.570 -10.117 -21.423 1.00 90.50 89 ALA A CA 1
ATOM 694 C C . ALA A 1 89 ? 1.033 -8.653 -21.264 1.00 90.50 89 ALA A C 1
ATOM 696 O O . ALA A 1 89 ? 1.235 -7.934 -22.256 1.00 90.50 89 ALA A O 1
ATOM 697 N N . LYS A 1 90 ? 1.222 -8.200 -20.016 1.00 89.56 90 LYS A N 1
ATOM 698 C CA . LYS A 1 90 ? 1.825 -6.900 -19.682 1.00 89.56 90 LYS A CA 1
ATOM 699 C C . LYS A 1 90 ? 3.353 -6.956 -19.615 1.00 89.56 90 LYS A C 1
ATOM 701 O O . LYS A 1 90 ? 3.984 -5.907 -19.544 1.00 89.56 90 LYS A O 1
ATOM 706 N N . VAL A 1 91 ? 3.958 -8.145 -19.674 1.00 91.12 91 VAL A N 1
ATOM 707 C CA . VAL A 1 91 ? 5.411 -8.314 -19.788 1.00 91.12 91 VAL A CA 1
ATOM 708 C C . VAL A 1 91 ? 5.765 -8.403 -21.265 1.00 91.12 91 VAL A C 1
ATOM 710 O O . VAL A 1 91 ? 5.302 -9.292 -21.974 1.00 91.12 91 VAL A O 1
ATOM 713 N N . ARG A 1 92 ? 6.567 -7.457 -21.755 1.00 89.06 92 ARG A N 1
ATOM 714 C CA . ARG A 1 92 ? 6.903 -7.364 -23.178 1.00 89.06 92 ARG A CA 1
ATOM 715 C C . ARG A 1 92 ? 8.396 -7.180 -23.357 1.00 89.06 92 ARG A C 1
ATOM 717 O O . ARG A 1 92 ? 9.013 -6.398 -22.643 1.00 89.06 92 ARG A O 1
ATOM 724 N N . MET A 1 93 ? 8.944 -7.878 -24.345 1.00 90.06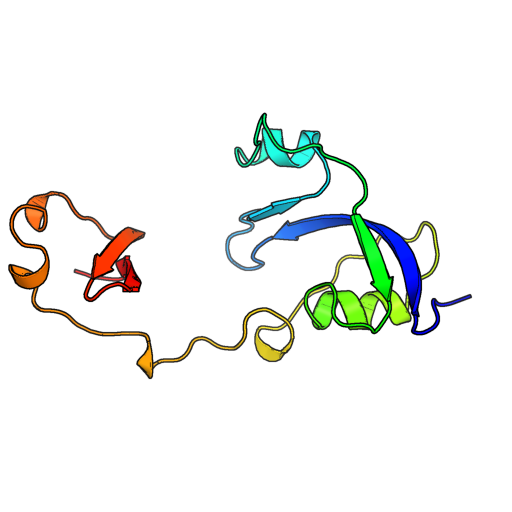 93 MET A N 1
ATOM 725 C CA . MET A 1 93 ? 10.266 -7.574 -24.874 1.00 90.06 93 MET A CA 1
ATOM 726 C C . MET A 1 93 ? 10.135 -6.468 -25.909 1.00 90.06 93 MET A C 1
ATOM 728 O O . MET A 1 93 ? 9.289 -6.527 -26.801 1.00 90.06 93 MET A O 1
ATOM 732 N N . ILE A 1 94 ? 10.992 -5.470 -25.784 1.00 88.69 94 ILE A N 1
ATOM 733 C CA . ILE A 1 94 ? 11.105 -4.358 -26.715 1.00 88.69 94 ILE A CA 1
ATOM 734 C C . ILE A 1 94 ? 12.536 -4.339 -27.257 1.00 88.69 94 ILE A C 1
ATOM 736 O O . ILE A 1 94 ? 13.472 -4.646 -26.520 1.00 88.69 94 ILE A O 1
ATOM 740 N N . PRO A 1 95 ? 12.746 -3.989 -28.532 1.00 88.75 95 PRO A N 1
ATOM 741 C CA . PRO A 1 95 ? 14.092 -3.737 -29.023 1.00 88.75 95 PRO A CA 1
ATOM 742 C C . PRO A 1 95 ? 14.714 -2.563 -28.263 1.00 88.75 95 PRO A C 1
ATOM 744 O O . PRO A 1 95 ? 14.068 -1.523 -28.148 1.00 88.75 95 PRO A O 1
ATOM 747 N N . LEU A 1 96 ? 15.975 -2.684 -27.836 1.00 86.00 96 LEU A N 1
ATOM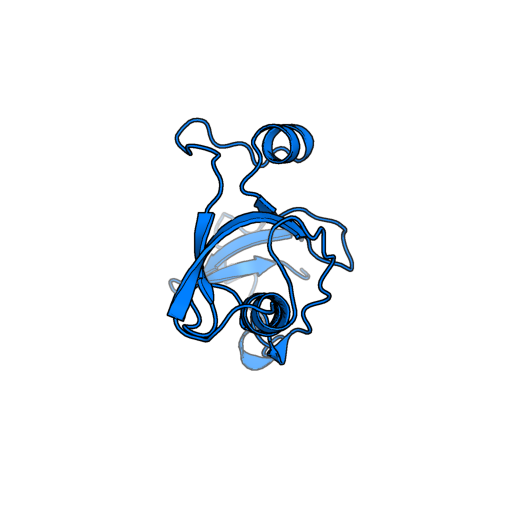 748 C CA . LEU A 1 96 ? 16.695 -1.614 -27.127 1.00 86.00 96 LEU A CA 1
ATOM 749 C C . LEU A 1 96 ? 16.660 -0.275 -27.892 1.00 86.00 96 LEU A C 1
ATOM 751 O O . LEU A 1 96 ? 16.521 0.783 -27.296 1.00 86.00 96 LEU A O 1
ATOM 755 N N . ARG A 1 97 ? 16.654 -0.325 -29.232 1.00 86.50 97 ARG A N 1
ATOM 756 C CA . ARG A 1 97 ? 16.517 0.852 -30.111 1.00 86.50 97 ARG A CA 1
ATOM 757 C C . ARG A 1 97 ? 15.248 1.680 -29.866 1.00 86.50 97 ARG A C 1
ATOM 759 O O . ARG A 1 97 ? 15.239 2.852 -30.217 1.00 86.50 97 ARG A O 1
ATOM 766 N N . LYS A 1 98 ? 14.184 1.102 -29.289 1.00 86.25 98 LYS A N 1
ATOM 767 C CA . LYS A 1 98 ? 12.969 1.847 -28.915 1.00 86.25 98 LYS A CA 1
ATOM 768 C C . LYS A 1 98 ? 13.206 2.842 -27.774 1.00 86.25 98 LYS A C 1
ATOM 770 O O . LYS A 1 98 ? 12.410 3.758 -27.634 1.00 86.25 98 LYS A O 1
ATOM 775 N N . LEU A 1 99 ? 14.273 2.667 -26.993 1.00 84.69 99 LEU A N 1
ATOM 776 C CA . LEU A 1 99 ? 14.674 3.601 -25.939 1.00 84.69 99 LEU A CA 1
ATOM 777 C C . LEU A 1 99 ? 15.488 4.790 -26.472 1.00 84.69 99 LEU A C 1
ATOM 779 O O . LEU A 1 99 ? 15.798 5.698 -25.709 1.00 84.69 99 LEU A O 1
ATOM 783 N N . GLY A 1 100 ? 15.833 4.804 -27.766 1.00 84.44 100 GLY A N 1
ATOM 784 C CA . GLY A 1 100 ? 16.586 5.898 -28.379 1.00 84.44 100 GLY A CA 1
ATOM 785 C C . GLY A 1 100 ? 17.917 6.165 -27.669 1.00 84.44 100 GLY A C 1
ATOM 786 O O . GLY A 1 100 ? 18.632 5.230 -27.308 1.00 84.44 100 GLY A O 1
ATOM 787 N N . ASP A 1 101 ? 18.218 7.443 -27.452 1.00 82.38 101 ASP A N 1
ATOM 788 C CA . ASP A 1 101 ? 19.454 7.911 -26.807 1.00 82.38 101 ASP A CA 1
ATOM 789 C C . ASP A 1 101 ? 19.535 7.568 -25.305 1.00 82.38 101 ASP A C 1
ATOM 791 O O . ASP A 1 101 ? 20.597 7.688 -24.692 1.00 82.38 101 ASP A O 1
ATOM 795 N N . ASP A 1 102 ? 18.431 7.128 -24.696 1.00 80.12 102 ASP A N 1
ATOM 796 C CA . ASP A 1 102 ? 18.392 6.722 -23.288 1.00 80.12 102 ASP A CA 1
ATOM 797 C C . ASP A 1 102 ? 18.719 5.236 -23.087 1.00 80.12 102 ASP A C 1
ATOM 799 O O . ASP A 1 102 ? 18.889 4.791 -21.954 1.00 80.12 102 ASP A O 1
ATOM 803 N N . ALA A 1 103 ? 18.899 4.475 -24.173 1.00 78.94 103 ALA A N 1
ATOM 804 C CA . ALA A 1 103 ? 19.268 3.060 -24.134 1.00 78.94 103 ALA A CA 1
ATOM 805 C C . ALA A 1 103 ? 20.519 2.765 -23.285 1.00 78.94 103 ALA A C 1
ATOM 807 O O . ALA A 1 103 ? 20.570 1.736 -22.618 1.00 78.94 103 ALA A O 1
ATOM 808 N N . GLU A 1 104 ? 21.518 3.652 -23.301 1.00 81.81 104 GLU A N 1
ATOM 809 C CA . GLU A 1 104 ? 22.761 3.490 -22.530 1.00 81.81 104 GLU A CA 1
ATOM 810 C C . GLU A 1 104 ? 22.635 3.941 -21.067 1.00 81.81 104 GLU A C 1
ATOM 812 O O . GLU A 1 104 ? 23.503 3.643 -20.250 1.00 81.81 104 GLU A O 1
ATOM 817 N N . LYS A 1 105 ? 21.565 4.669 -20.726 1.00 85.88 105 LYS A N 1
ATOM 818 C CA . LYS A 1 105 ? 21.349 5.239 -19.388 1.00 85.88 105 LYS A CA 1
ATOM 819 C C . LYS A 1 105 ? 20.454 4.372 -18.512 1.00 85.88 105 LYS A C 1
ATOM 821 O O . LYS A 1 105 ? 20.425 4.582 -17.304 1.00 85.88 105 LYS A O 1
ATOM 826 N N . VAL A 1 106 ? 19.718 3.439 -19.111 1.00 88.94 106 VAL A N 1
ATOM 827 C CA . VAL A 1 106 ? 18.777 2.582 -18.392 1.00 88.94 106 VAL A CA 1
ATOM 828 C C . VAL A 1 106 ? 19.443 1.327 -17.827 1.00 88.94 106 VAL A C 1
ATOM 830 O O . VAL A 1 106 ? 20.326 0.726 -18.434 1.00 88.94 106 VAL A O 1
ATOM 833 N N . SER A 1 107 ? 18.976 0.899 -16.663 1.00 90.31 107 SER A N 1
ATOM 834 C CA . SER A 1 107 ? 19.409 -0.291 -15.939 1.00 90.31 107 SER A CA 1
ATOM 835 C C . SER A 1 107 ? 18.212 -1.119 -15.465 1.00 90.31 107 SER A C 1
ATOM 837 O O . SER A 1 107 ? 17.063 -0.672 -15.448 1.00 90.31 107 SER A O 1
ATOM 839 N N . VAL A 1 108 ? 18.463 -2.369 -15.068 1.00 90.12 108 VAL A N 1
ATOM 840 C CA . VAL A 1 108 ? 17.432 -3.214 -14.445 1.00 90.12 108 VAL A CA 1
ATOM 841 C C . VAL A 1 108 ? 16.935 -2.549 -13.159 1.00 90.12 108 VAL A C 1
ATOM 843 O O . VAL A 1 108 ? 17.729 -2.211 -12.288 1.00 90.12 108 VAL A O 1
ATOM 846 N N . GLY A 1 109 ? 15.615 -2.412 -13.032 1.00 88.00 109 GLY A N 1
ATOM 847 C CA . GLY A 1 109 ? 14.955 -1.703 -11.935 1.00 88.00 109 GLY A CA 1
ATOM 848 C C . GLY A 1 109 ? 14.429 -0.322 -12.323 1.00 88.00 109 GLY A C 1
ATOM 849 O O . GLY A 1 109 ? 13.507 0.161 -11.665 1.00 88.00 109 GLY A O 1
ATOM 850 N N . ASP A 1 110 ? 14.921 0.267 -13.414 1.00 89.81 110 ASP A N 1
ATOM 851 C CA . ASP A 1 110 ? 14.476 1.591 -13.835 1.00 89.81 110 ASP A CA 1
ATOM 852 C C . ASP A 1 110 ? 13.034 1.573 -14.338 1.00 89.81 110 ASP A C 1
ATOM 854 O O . ASP A 1 110 ? 12.571 0.625 -14.986 1.00 89.81 110 ASP A O 1
ATOM 858 N N . THR A 1 111 ? 12.326 2.659 -14.035 1.00 90.88 111 THR A N 1
ATOM 859 C CA . THR A 1 111 ? 10.991 2.927 -14.565 1.00 90.88 111 THR A CA 1
ATOM 860 C C . THR A 1 111 ? 11.118 3.734 -15.849 1.00 90.88 111 THR A C 1
ATOM 862 O O . THR A 1 111 ? 11.736 4.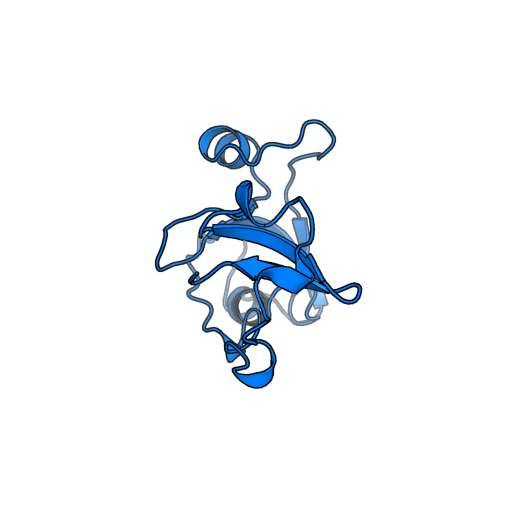793 -15.861 1.00 90.88 111 THR A O 1
ATOM 865 N N . ILE A 1 112 ? 10.515 3.234 -16.922 1.00 90.44 112 ILE A N 1
ATOM 866 C CA . ILE A 1 112 ? 10.534 3.833 -18.257 1.00 90.44 112 ILE A CA 1
ATOM 867 C C . ILE A 1 112 ? 9.113 3.999 -18.785 1.00 90.44 112 ILE A C 1
ATOM 869 O O . ILE A 1 112 ? 8.203 3.266 -18.391 1.00 90.44 112 ILE A O 1
ATOM 873 N N . GLU A 1 113 ? 8.926 4.933 -19.709 1.00 89.50 113 GLU A N 1
ATOM 874 C CA . GLU A 1 113 ? 7.665 5.123 -20.420 1.00 89.50 113 GLU A CA 1
ATOM 875 C C . GLU A 1 113 ? 7.839 4.784 -21.900 1.00 89.50 113 GLU A C 1
ATOM 877 O O . GLU A 1 113 ? 8.735 5.298 -22.566 1.00 89.50 113 GLU A O 1
ATOM 882 N N . ILE A 1 114 ? 6.996 3.888 -22.415 1.00 86.62 114 ILE A N 1
ATOM 883 C CA . ILE A 1 114 ? 6.995 3.475 -23.821 1.00 86.62 114 ILE A CA 1
ATOM 884 C C . ILE A 1 114 ? 5.565 3.344 -24.298 1.00 86.62 114 ILE A C 1
ATOM 886 O O . ILE A 1 114 ? 4.760 2.675 -23.653 1.00 86.62 114 ILE A O 1
ATOM 890 N N . ASP A 1 115 ? 5.274 3.914 -25.467 1.00 85.38 115 ASP A N 1
ATOM 891 C CA . ASP A 1 115 ? 3.940 3.880 -26.069 1.00 85.38 115 ASP A CA 1
ATOM 892 C C . ASP A 1 115 ? 2.867 4.364 -25.054 1.00 85.38 115 ASP A C 1
ATOM 894 O O . ASP A 1 115 ? 1.830 3.719 -24.892 1.00 85.38 115 ASP A O 1
ATOM 898 N N . GLU A 1 116 ? 3.171 5.449 -24.317 1.00 86.81 116 GLU A N 1
ATOM 899 C CA . GLU A 1 116 ? 2.347 6.055 -23.242 1.00 86.81 116 GLU A CA 1
ATOM 900 C C . GLU A 1 116 ? 2.064 5.118 -22.052 1.00 86.81 116 GLU A C 1
ATOM 902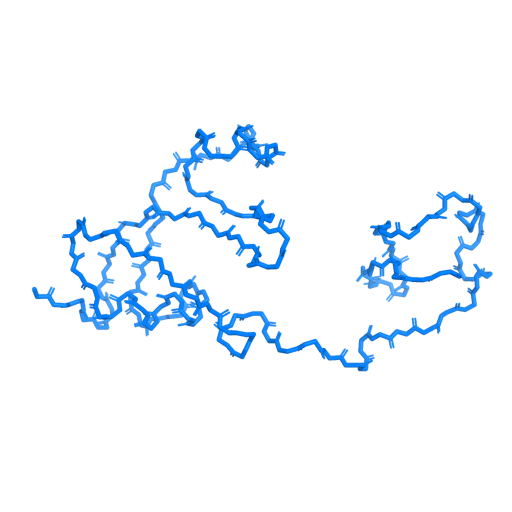 O O . GLU A 1 116 ? 1.093 5.274 -21.307 1.00 86.81 116 GLU A O 1
ATOM 907 N N . ARG A 1 117 ? 2.893 4.085 -21.874 1.00 88.06 117 ARG A N 1
ATOM 908 C CA . ARG A 1 117 ? 2.776 3.126 -20.775 1.00 88.06 117 ARG A CA 1
ATOM 909 C C . ARG A 1 117 ? 4.038 3.110 -19.942 1.00 88.06 117 ARG A C 1
ATOM 911 O O . ARG A 1 117 ? 5.127 2.841 -20.443 1.00 88.06 117 ARG A O 1
ATOM 918 N N . THR A 1 118 ? 3.861 3.293 -18.643 1.00 91.31 118 THR A N 1
ATOM 919 C CA . THR A 1 118 ? 4.926 3.132 -17.659 1.00 91.31 118 THR A CA 1
ATOM 920 C C . THR A 1 118 ? 5.194 1.651 -17.388 1.00 91.31 118 THR A C 1
ATOM 922 O O . THR A 1 118 ? 4.268 0.861 -17.175 1.00 91.31 118 THR A O 1
ATOM 925 N N . GLY A 1 119 ? 6.466 1.264 -17.375 1.00 91.12 119 GLY A N 1
ATOM 926 C CA . GLY A 1 119 ? 6.920 -0.087 -17.069 1.00 91.12 119 GLY A CA 1
ATOM 927 C C . GLY A 1 119 ? 8.255 -0.083 -16.333 1.00 91.12 119 GLY A C 1
ATOM 928 O O . GLY A 1 119 ? 8.966 0.913 -16.323 1.00 91.12 119 GLY A O 1
ATOM 929 N N . ILE A 1 120 ? 8.591 -1.214 -15.715 1.00 92.12 120 ILE A N 1
ATOM 930 C CA . ILE A 1 120 ? 9.857 -1.405 -14.997 1.00 92.12 120 ILE A CA 1
ATOM 931 C C . ILE A 1 120 ? 10.719 -2.383 -15.787 1.00 92.12 120 ILE A C 1
ATOM 933 O O . ILE A 1 120 ? 10.248 -3.472 -16.141 1.00 92.12 120 ILE A O 1
ATOM 937 N N . ILE A 1 121 ? 11.983 -2.034 -16.018 1.00 92.06 121 ILE A N 1
ATOM 938 C CA . ILE A 1 121 ? 12.948 -2.920 -16.670 1.00 92.06 121 ILE A CA 1
ATOM 939 C C . ILE A 1 121 ? 13.270 -4.080 -15.730 1.00 92.06 121 ILE A C 1
ATOM 941 O O . ILE A 1 121 ? 13.769 -3.893 -14.622 1.00 92.06 121 ILE A O 1
ATOM 945 N N . ARG A 1 122 ? 12.973 -5.306 -16.169 1.00 89.50 122 ARG A N 1
ATOM 946 C CA . ARG A 1 122 ? 13.238 -6.530 -15.389 1.00 89.50 122 ARG A CA 1
ATOM 947 C C . ARG A 1 122 ? 14.459 -7.304 -15.869 1.00 89.50 122 ARG A C 1
ATOM 949 O O . ARG A 1 122 ? 15.013 -8.064 -15.084 1.00 89.50 122 ARG A O 1
ATOM 956 N N . PHE A 1 123 ? 14.846 -7.126 -17.126 1.00 87.12 123 PHE A N 1
ATOM 957 C CA . PHE A 1 123 ? 16.029 -7.716 -17.743 1.00 87.12 123 PHE A CA 1
ATOM 958 C C . PHE A 1 123 ? 16.427 -6.878 -18.965 1.00 87.12 123 PHE A C 1
ATOM 960 O O . PHE A 1 123 ? 15.555 -6.257 -19.579 1.00 87.12 123 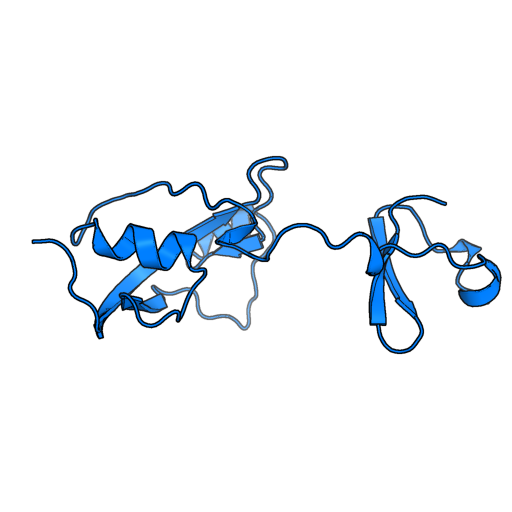PHE A O 1
ATOM 967 N N . ILE A 1 124 ? 17.721 -6.867 -19.288 1.00 81.19 124 ILE A N 1
ATOM 968 C CA . ILE A 1 124 ? 18.323 -6.288 -20.498 1.00 81.19 124 ILE A CA 1
ATOM 969 C C . ILE A 1 124 ? 19.186 -7.378 -21.130 1.00 81.19 124 ILE A C 1
ATOM 971 O O . ILE A 1 124 ? 19.847 -8.101 -20.348 1.00 81.19 124 ILE A O 1
#

Radius of gyration: 18.85 Å; chains: 1; bounding box: 44×30×49 Å

Secondary structure (DSSP, 8-state):
-PPPTT-EEEE--EEE-TTT--EEEES-HHHHHHTT---TTS---PEEEETTTTSS-HHHHHHHHT--TT--------GGGTT-S--GGG-----GGGGGGGTTT--TT-EEEETTEEEE----

pLDDT: mean 89.85, std 4.15, range [61.03, 94.69]

Sequence (124 aa):
MTFQKGTLVLVDYTAKVKDTNEVFETTKEDDAKAHSIHDTNKRYQPRLISVGESWVLKGLDDALLDTNVGDKLTVEVPPEKGFGSRDPAKVRMIPLRKLGDDAEKVSVGDTIEIDERTGIIRFI